Protein AF-A0A925UZL5-F1 (afdb_monomer_lite)

Secondary structure (DSSP, 8-state):
--SPPHHHHHHHHHHHHHHHHH-TTT-TTS-HHHHHHHHHHHHHHHHHHHHHHHHHHHHHHHHHHHH-TT--PPPPPTT--THHHHTS-HHHHHHHHHHHHHHHHHHH-HHHHHHHHHHHS----

Structure (mmCIF, N/CA/C/O backbone):
data_AF-A0A925UZL5-F1
#
_entry.id   AF-A0A925UZL5-F1
#
loop_
_atom_site.group_PDB
_atom_site.id
_atom_site.type_symbol
_atom_site.label_atom_id
_atom_site.label_alt_id
_atom_site.label_comp_id
_atom_site.label_asym_id
_atom_site.label_entity_id
_atom_site.label_seq_id
_atom_site.pdbx_PDB_ins_code
_atom_site.Cartn_x
_atom_site.Cartn_y
_atom_site.Cartn_z
_atom_site.occupancy
_atom_site.B_iso_or_equiv
_atom_site.auth_seq_id
_atom_site.auth_comp_id
_atom_site.auth_asym_id
_atom_site.auth_atom_id
_atom_site.pdbx_PDB_model_num
ATOM 1 N N . MET A 1 1 ? -2.272 -14.679 -5.557 1.00 58.16 1 MET A N 1
ATOM 2 C CA . MET A 1 1 ? -2.229 -13.223 -5.803 1.00 58.16 1 MET A CA 1
ATOM 3 C C . MET A 1 1 ? -1.734 -13.021 -7.221 1.00 58.16 1 MET A C 1
ATOM 5 O O . MET A 1 1 ? -0.600 -13.395 -7.503 1.00 58.16 1 MET A O 1
ATOM 9 N N . GLY A 1 2 ? -2.639 -12.587 -8.099 1.00 71.94 2 GLY A N 1
ATOM 10 C CA . GLY A 1 2 ? -2.355 -12.201 -9.485 1.00 71.94 2 GLY A CA 1
ATOM 11 C C . GLY A 1 2 ? -2.211 -10.682 -9.581 1.00 71.94 2 GLY A C 1
ATOM 12 O O . GLY A 1 2 ? -1.829 -10.064 -8.591 1.00 71.94 2 GLY A O 1
ATOM 13 N N . GLU A 1 3 ? -2.559 -10.099 -10.727 1.00 77.50 3 GLU A N 1
ATOM 14 C CA . GLU A 1 3 ? -2.722 -8.647 -10.864 1.00 77.50 3 GLU A CA 1
ATOM 15 C C . GLU A 1 3 ? -3.618 -8.047 -9.765 1.00 77.50 3 GLU A C 1
ATOM 17 O O . GLU A 1 3 ? -4.567 -8.710 -9.324 1.00 77.50 3 GLU A O 1
ATOM 22 N N . PRO A 1 4 ? -3.381 -6.782 -9.365 1.00 79.69 4 PRO A N 1
ATOM 23 C CA . PRO A 1 4 ? -4.174 -6.171 -8.322 1.00 79.69 4 PRO A CA 1
ATOM 24 C C . PRO A 1 4 ? -5.591 -5.920 -8.830 1.00 79.69 4 PRO A C 1
ATOM 26 O O . PRO A 1 4 ? -5.795 -5.521 -9.982 1.00 79.69 4 PRO A O 1
ATOM 29 N N . SER A 1 5 ? -6.582 -6.151 -7.967 1.00 86.69 5 SER A N 1
ATOM 30 C CA . SER A 1 5 ? -7.988 -6.007 -8.363 1.00 86.69 5 SER A CA 1
ATOM 31 C C . SER A 1 5 ? -8.294 -4.609 -8.922 1.00 86.69 5 SER A C 1
ATOM 33 O O . SER A 1 5 ? -7.748 -3.605 -8.454 1.00 86.69 5 SER A O 1
ATOM 35 N N . VAL A 1 6 ? -9.223 -4.532 -9.883 1.00 88.62 6 VAL A N 1
ATOM 36 C CA . VAL A 1 6 ? -9.658 -3.264 -10.504 1.00 88.62 6 VAL A CA 1
ATOM 37 C C . VAL A 1 6 ? -10.062 -2.238 -9.443 1.00 88.62 6 VAL A C 1
ATOM 39 O O . VAL A 1 6 ? -9.617 -1.098 -9.492 1.00 88.62 6 VAL A O 1
ATOM 42 N N . ALA A 1 7 ? -10.789 -2.669 -8.410 1.00 88.56 7 ALA A N 1
ATOM 43 C CA . ALA A 1 7 ? -11.198 -1.802 -7.308 1.00 88.56 7 ALA A CA 1
ATOM 44 C C . ALA A 1 7 ? -10.012 -1.183 -6.540 1.00 88.56 7 ALA A C 1
ATOM 46 O O . ALA A 1 7 ? -10.111 -0.053 -6.066 1.00 88.56 7 ALA A O 1
ATOM 47 N N . MET A 1 8 ? -8.892 -1.903 -6.388 1.00 90.62 8 MET A N 1
ATOM 48 C CA . MET A 1 8 ? -7.696 -1.365 -5.724 1.00 90.62 8 MET A CA 1
ATOM 49 C C . MET A 1 8 ? -6.898 -0.438 -6.641 1.00 90.62 8 MET A C 1
ATOM 51 O O . MET A 1 8 ? -6.367 0.559 -6.155 1.00 90.62 8 MET A O 1
ATOM 55 N N . LYS A 1 9 ? -6.865 -0.714 -7.954 1.00 89.00 9 LYS A N 1
ATOM 56 C CA . LYS A 1 9 ? -6.301 0.208 -8.954 1.00 89.00 9 LYS A CA 1
ATOM 57 C C . LYS A 1 9 ? -7.080 1.533 -8.966 1.00 89.00 9 LYS A C 1
ATOM 59 O O . LYS A 1 9 ? -6.481 2.596 -8.835 1.00 89.00 9 LYS A O 1
ATOM 64 N N . GLU A 1 10 ? -8.412 1.473 -9.006 1.00 91.69 10 GLU A N 1
ATOM 65 C CA . GLU A 1 10 ? -9.288 2.653 -8.935 1.00 91.69 10 GLU A CA 1
ATOM 66 C C . GLU A 1 10 ? -9.112 3.427 -7.623 1.00 91.69 10 GLU A C 1
ATOM 68 O O . GLU A 1 10 ? -9.056 4.657 -7.622 1.00 91.69 10 GLU A O 1
ATOM 73 N N . LEU A 1 11 ? -9.003 2.727 -6.488 1.00 90.19 11 LEU A N 1
ATOM 74 C CA . LEU A 1 11 ? -8.762 3.376 -5.202 1.00 90.19 11 LEU A CA 1
ATOM 75 C C . LEU A 1 11 ? -7.402 4.084 -5.177 1.00 90.19 11 LEU A C 1
ATOM 77 O O . LEU A 1 11 ? -7.335 5.231 -4.741 1.00 90.19 11 LEU A O 1
ATOM 81 N N . ALA A 1 12 ? -6.341 3.446 -5.680 1.00 91.62 12 ALA A N 1
ATOM 82 C CA . ALA A 1 12 ? -5.023 4.066 -5.795 1.00 91.62 12 ALA A CA 1
ATOM 83 C C . ALA A 1 12 ? -5.078 5.343 -6.651 1.00 91.62 12 ALA A C 1
ATOM 85 O O . ALA A 1 12 ? -4.635 6.399 -6.199 1.00 91.62 12 ALA A O 1
ATOM 86 N N . GLN A 1 13 ? -5.716 5.283 -7.823 1.00 91.69 13 GLN A N 1
ATOM 87 C CA . GLN A 1 13 ? -5.915 6.441 -8.702 1.00 91.69 13 GLN A CA 1
ATOM 88 C C . GLN A 1 13 ? -6.703 7.567 -8.017 1.00 91.69 13 GLN A C 1
ATOM 90 O O . GLN A 1 13 ? -6.323 8.734 -8.104 1.00 91.69 13 GLN A O 1
ATOM 95 N N . ARG A 1 14 ? -7.773 7.237 -7.280 1.00 90.81 14 ARG A N 1
ATOM 96 C CA . ARG A 1 14 ? -8.556 8.223 -6.514 1.00 90.81 14 ARG A CA 1
ATOM 97 C C . ARG A 1 14 ? -7.726 8.920 -5.440 1.00 90.81 14 ARG A C 1
ATOM 99 O O . ARG A 1 14 ? -7.916 10.116 -5.225 1.00 90.81 14 ARG A O 1
ATOM 106 N N . LEU A 1 15 ? -6.833 8.198 -4.762 1.00 90.50 15 LEU A N 1
ATOM 107 C CA . LEU A 1 15 ? -5.946 8.787 -3.757 1.00 90.50 15 LEU A CA 1
ATOM 108 C C . LEU A 1 15 ? -4.955 9.762 -4.394 1.00 90.50 15 LEU A C 1
ATOM 110 O O . LEU A 1 15 ? -4.802 10.873 -3.889 1.00 90.50 15 LEU A O 1
ATOM 114 N N . VAL A 1 16 ? -4.347 9.385 -5.524 1.00 89.31 16 VAL A N 1
ATOM 115 C CA . VAL A 1 16 ? -3.429 10.259 -6.270 1.00 89.31 16 VAL A CA 1
ATOM 116 C C . VAL A 1 16 ? -4.150 11.509 -6.770 1.00 89.31 16 VAL A C 1
ATOM 118 O O . VAL A 1 16 ? -3.733 12.615 -6.437 1.00 89.31 16 VAL A O 1
ATOM 121 N N . ALA A 1 17 ? -5.296 11.362 -7.438 1.00 88.62 17 ALA A N 1
ATOM 122 C CA . ALA A 1 17 ? -6.093 12.499 -7.902 1.00 88.62 17 ALA A CA 1
ATOM 123 C C . ALA A 1 17 ? -6.558 13.404 -6.743 1.00 88.62 17 ALA A C 1
ATOM 125 O O . ALA A 1 17 ? -6.624 14.629 -6.866 1.00 88.62 17 ALA A O 1
ATOM 126 N N . GLY A 1 18 ? -6.887 12.814 -5.590 1.00 86.12 18 GLY A N 1
ATOM 127 C CA . GLY A 1 18 ? -7.220 13.553 -4.375 1.00 86.12 18 GLY A CA 1
ATOM 128 C C . GLY A 1 18 ? -6.037 14.348 -3.819 1.00 86.12 18 GLY A C 1
ATOM 129 O O . GLY A 1 18 ? -6.228 15.466 -3.342 1.00 86.12 18 GLY A O 1
ATOM 130 N N . GLU A 1 19 ? -4.825 13.797 -3.891 1.00 86.69 19 GLU A N 1
ATOM 131 C CA . GLU A 1 19 ? -3.591 14.478 -3.495 1.00 86.69 19 GLU A CA 1
ATOM 132 C C . GLU A 1 19 ? -3.232 15.618 -4.458 1.00 86.69 19 GLU A C 1
ATOM 134 O O . GLU A 1 19 ? -2.887 16.705 -4.002 1.00 86.69 19 GLU A O 1
ATOM 139 N N . GLU A 1 20 ? -3.369 15.417 -5.770 1.00 85.44 20 GLU A N 1
ATOM 140 C CA . GLU A 1 20 ? -3.151 16.458 -6.789 1.00 85.44 20 GLU A CA 1
ATOM 141 C C . GLU A 1 20 ? -4.047 17.681 -6.567 1.00 85.44 20 GLU A C 1
ATOM 143 O O . GLU A 1 20 ? -3.581 18.822 -6.606 1.00 85.44 20 GLU A O 1
ATOM 148 N N . ARG A 1 21 ? -5.333 17.452 -6.266 1.00 81.94 21 ARG A N 1
ATOM 149 C CA . ARG A 1 21 ? -6.302 18.524 -5.975 1.00 81.94 21 A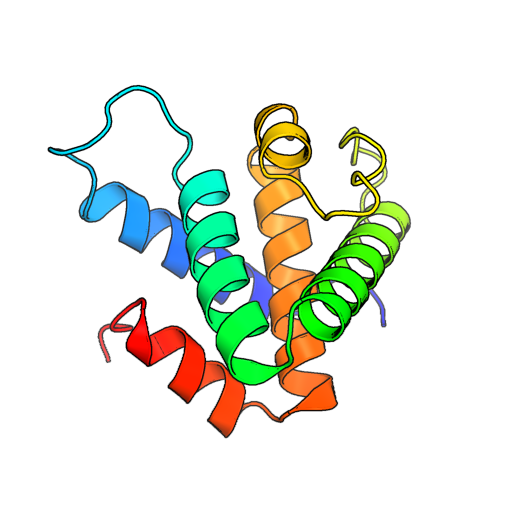RG A CA 1
ATOM 150 C C . ARG A 1 21 ? -5.964 19.305 -4.708 1.00 81.94 21 ARG A C 1
ATOM 152 O O . ARG A 1 21 ? -6.248 20.497 -4.633 1.00 81.94 21 ARG A O 1
ATOM 159 N N . ARG A 1 22 ? -5.393 18.644 -3.697 1.00 77.56 22 ARG A N 1
ATOM 160 C CA . ARG A 1 22 ? -4.993 19.296 -2.438 1.00 77.56 22 ARG A CA 1
ATOM 161 C C . ARG A 1 22 ? -3.705 20.094 -2.590 1.00 77.56 22 ARG A C 1
ATOM 163 O O . ARG A 1 22 ? -3.539 21.091 -1.893 1.00 77.56 22 ARG A O 1
ATOM 170 N N . ASP A 1 23 ? -2.818 19.674 -3.491 1.00 66.38 23 ASP A N 1
ATOM 171 C CA . ASP A 1 23 ? -1.471 20.230 -3.612 1.00 66.38 23 ASP A CA 1
ATOM 172 C C . ASP A 1 23 ? -1.306 21.305 -4.697 1.00 66.38 23 ASP A C 1
ATOM 174 O O . ASP A 1 23 ? -0.191 21.716 -5.001 1.00 66.38 23 ASP A O 1
ATOM 178 N N . SER A 1 24 ? -2.392 21.879 -5.229 1.00 55.25 24 SER A N 1
ATOM 179 C CA . SER A 1 24 ? -2.286 23.036 -6.138 1.00 55.25 24 SER A CA 1
ATOM 180 C C . SER A 1 24 ? -1.631 24.281 -5.493 1.00 55.25 24 SER A C 1
ATOM 182 O O . SER A 1 24 ? -1.544 25.322 -6.140 1.00 55.25 24 SER A O 1
ATOM 184 N N . LYS A 1 25 ? -1.209 24.223 -4.216 1.00 53.12 25 LYS A N 1
ATOM 185 C CA . LYS A 1 25 ? -0.686 25.364 -3.448 1.00 53.12 25 LYS A CA 1
ATOM 186 C C . LYS A 1 25 ? 0.556 25.109 -2.572 1.00 53.12 25 LYS A C 1
ATOM 188 O O . LYS A 1 25 ? 1.086 26.110 -2.097 1.00 53.12 25 LYS A O 1
ATOM 193 N N . ALA A 1 26 ? 1.025 23.877 -2.317 1.00 55.12 26 ALA A N 1
ATOM 194 C CA . ALA A 1 26 ? 1.997 23.647 -1.229 1.00 55.12 26 ALA A CA 1
ATOM 195 C C . ALA A 1 26 ? 3.368 23.068 -1.633 1.00 55.12 26 ALA A C 1
ATOM 197 O O . ALA A 1 26 ? 4.343 23.406 -0.959 1.00 55.12 26 ALA A O 1
ATOM 198 N N . ASN A 1 27 ? 3.507 22.257 -2.694 1.00 55.91 27 ASN A N 1
ATOM 199 C CA . ASN A 1 27 ? 4.829 21.710 -3.049 1.00 55.91 27 ASN A CA 1
ATOM 200 C C . ASN A 1 27 ? 5.042 21.445 -4.564 1.00 55.91 27 ASN A C 1
ATOM 202 O O . ASN A 1 27 ? 4.887 20.312 -5.028 1.00 55.91 27 ASN A O 1
ATOM 206 N N . PRO A 1 28 ? 5.441 22.462 -5.357 1.00 52.47 28 PRO A N 1
ATOM 207 C CA . PRO A 1 28 ? 5.426 22.426 -6.828 1.00 52.47 28 PRO A CA 1
ATOM 208 C C . PRO A 1 28 ? 6.509 21.557 -7.510 1.00 52.47 28 PRO A C 1
ATOM 210 O O . PRO A 1 28 ? 6.821 21.783 -8.673 1.00 52.47 28 PRO A O 1
ATOM 213 N N . GLY A 1 29 ? 7.086 20.560 -6.834 1.00 60.22 29 GLY A N 1
ATOM 214 C CA . GLY A 1 29 ? 8.161 19.730 -7.404 1.00 60.22 29 GLY A CA 1
ATOM 215 C C . GLY A 1 29 ? 8.060 18.228 -7.155 1.00 60.22 29 GLY A C 1
ATOM 216 O O . GLY A 1 29 ? 8.890 17.481 -7.665 1.00 60.22 29 GLY A O 1
ATOM 217 N N . LYS A 1 30 ? 7.079 17.762 -6.373 1.00 69.06 30 LYS A N 1
ATOM 218 C CA . LYS A 1 30 ? 6.964 16.345 -6.010 1.00 69.06 30 LYS A CA 1
ATOM 219 C C . LYS A 1 30 ? 5.774 15.693 -6.701 1.00 69.06 30 LYS A C 1
ATOM 221 O O . LYS A 1 30 ? 4.712 16.301 -6.822 1.00 69.06 30 LYS A O 1
ATOM 226 N N . ASN A 1 31 ? 5.941 14.450 -7.134 1.00 83.19 31 ASN A N 1
ATOM 227 C CA . ASN A 1 31 ? 4.859 13.665 -7.710 1.00 83.19 31 ASN A CA 1
ATOM 228 C C . ASN A 1 31 ? 3.789 13.350 -6.642 1.00 83.19 31 ASN A C 1
ATOM 230 O O . ASN A 1 31 ? 4.121 12.960 -5.517 1.00 83.19 31 ASN A O 1
ATOM 234 N N . ALA A 1 32 ? 2.509 13.514 -6.986 1.00 86.50 32 ALA A N 1
ATOM 235 C CA . ALA A 1 32 ? 1.386 13.204 -6.107 1.00 86.50 32 ALA A CA 1
ATOM 236 C C . ALA A 1 32 ? 1.366 11.744 -5.646 1.00 86.50 32 ALA A C 1
ATOM 238 O O . ALA A 1 32 ? 1.113 11.489 -4.471 1.00 86.50 32 ALA A O 1
ATOM 239 N N . ALA A 1 33 ? 1.714 10.801 -6.519 1.00 86.06 33 ALA A N 1
ATOM 240 C CA . ALA A 1 33 ? 1.789 9.386 -6.182 1.00 86.06 33 ALA A CA 1
ATOM 241 C C . ALA A 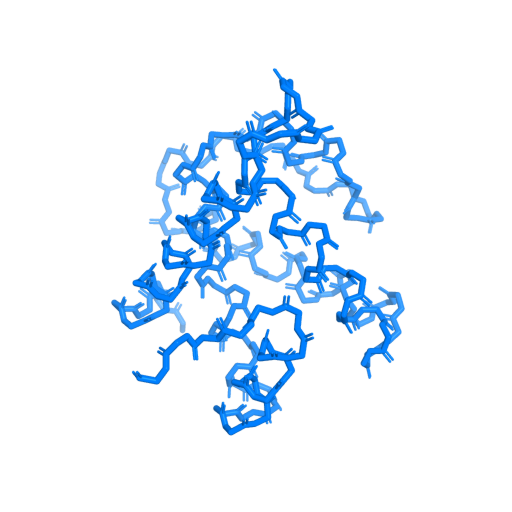1 33 ? 2.845 9.108 -5.097 1.00 86.06 33 ALA A C 1
ATOM 243 O O . ALA A 1 33 ? 2.569 8.400 -4.125 1.00 86.06 33 ALA A O 1
ATOM 244 N N . VAL A 1 34 ? 4.017 9.752 -5.184 1.00 86.00 34 VAL A N 1
ATOM 245 C CA . VAL A 1 34 ? 5.070 9.651 -4.155 1.00 86.00 34 VAL A CA 1
ATOM 246 C C . VAL A 1 34 ? 4.576 10.200 -2.816 1.00 86.00 34 VAL A C 1
ATOM 248 O O . VAL A 1 34 ? 4.775 9.565 -1.782 1.00 86.00 34 VAL A O 1
ATOM 251 N N . ARG A 1 35 ? 3.884 11.347 -2.813 1.00 86.62 35 ARG A N 1
ATOM 252 C CA . ARG A 1 35 ? 3.309 11.908 -1.577 1.00 86.62 35 ARG A CA 1
ATOM 253 C C . ARG A 1 35 ? 2.260 10.992 -0.952 1.00 86.62 35 ARG A C 1
ATOM 255 O O . ARG A 1 35 ? 2.205 10.887 0.272 1.00 86.62 35 ARG A O 1
ATOM 262 N N . VAL A 1 36 ? 1.429 10.330 -1.759 1.00 88.94 36 VAL A N 1
ATOM 263 C CA . VAL A 1 36 ? 0.458 9.363 -1.230 1.00 88.94 36 VAL A CA 1
ATOM 264 C C . VAL A 1 36 ? 1.175 8.193 -0.566 1.00 88.94 36 VAL A C 1
ATOM 266 O O . VAL A 1 36 ? 0.828 7.845 0.563 1.00 88.94 36 VAL A O 1
ATOM 269 N N . ILE A 1 37 ? 2.200 7.626 -1.214 1.00 88.25 37 ILE A N 1
ATOM 270 C CA . ILE A 1 37 ? 3.026 6.570 -0.614 1.00 88.25 37 ILE A CA 1
ATOM 271 C C . ILE A 1 37 ? 3.609 7.031 0.721 1.00 88.25 37 ILE A C 1
ATOM 273 O O . ILE A 1 37 ? 3.474 6.312 1.703 1.00 88.25 37 ILE A O 1
ATOM 277 N N . GLU A 1 38 ? 4.160 8.239 0.811 1.00 87.88 38 GLU A N 1
ATOM 278 C CA . GLU A 1 38 ? 4.700 8.770 2.069 1.00 87.88 38 GLU A CA 1
ATOM 279 C C . GLU A 1 38 ? 3.670 8.825 3.190 1.00 87.88 38 GLU A C 1
ATOM 281 O O . GLU A 1 38 ? 3.932 8.389 4.314 1.00 87.88 38 GLU A O 1
ATOM 286 N N . LYS A 1 39 ? 2.471 9.337 2.906 1.00 89.69 39 LYS A N 1
ATOM 287 C CA . LYS A 1 39 ? 1.430 9.407 3.934 1.00 89.69 39 LYS A CA 1
ATOM 288 C C . LYS A 1 39 ? 0.946 8.015 4.335 1.00 89.69 39 LYS A C 1
ATOM 290 O O . LYS A 1 39 ? 0.700 7.779 5.518 1.00 89.69 39 LYS A O 1
ATOM 295 N N . LEU A 1 40 ? 0.865 7.080 3.385 1.00 89.25 40 LEU A N 1
ATOM 296 C CA . LEU A 1 40 ? 0.584 5.675 3.679 1.00 89.25 40 LEU A CA 1
ATOM 297 C C . LEU A 1 40 ? 1.696 5.046 4.524 1.00 89.25 40 LEU A C 1
ATOM 299 O O . LEU A 1 40 ? 1.385 4.317 5.457 1.00 89.25 40 LEU A O 1
ATOM 303 N N . GLN A 1 41 ? 2.968 5.361 4.274 1.00 89.00 41 GLN A N 1
ATOM 304 C CA . GLN A 1 41 ? 4.087 4.894 5.094 1.00 89.00 41 GLN A CA 1
ATOM 305 C C . GLN A 1 41 ? 3.987 5.390 6.533 1.00 89.00 41 GLN A C 1
ATOM 307 O O . GLN A 1 41 ? 4.172 4.601 7.459 1.00 89.00 41 GLN A O 1
ATOM 312 N N . VAL A 1 42 ? 3.658 6.668 6.740 1.00 90.38 42 VAL A N 1
ATOM 313 C CA . VAL A 1 42 ? 3.451 7.235 8.083 1.00 90.38 42 VAL A CA 1
ATOM 314 C C . VAL A 1 42 ? 2.311 6.511 8.803 1.00 90.38 42 VAL A C 1
ATOM 316 O O . VAL A 1 42 ? 2.470 6.079 9.946 1.00 90.38 42 VAL A O 1
ATOM 319 N N . LEU A 1 43 ? 1.179 6.322 8.123 1.00 90.94 43 LEU A N 1
ATOM 320 C CA . LEU A 1 43 ? 0.021 5.606 8.654 1.00 90.94 43 LEU A CA 1
ATOM 321 C C . LEU A 1 43 ? 0.353 4.146 8.989 1.00 90.94 43 LEU A C 1
ATOM 323 O O . LEU A 1 43 ? 0.059 3.687 10.092 1.00 90.94 43 LEU A O 1
ATOM 327 N N . LEU A 1 44 ? 0.994 3.418 8.073 1.00 90.12 44 LEU A N 1
ATOM 328 C CA . LEU A 1 44 ? 1.345 2.009 8.253 1.00 90.12 44 LEU A CA 1
ATOM 329 C C . LEU A 1 44 ? 2.392 1.821 9.347 1.00 90.12 44 LEU A C 1
ATOM 331 O O . LEU A 1 44 ? 2.301 0.866 10.116 1.00 90.12 44 LEU A O 1
ATOM 335 N N . THR A 1 45 ? 3.341 2.748 9.467 1.00 92.25 45 THR A N 1
ATOM 336 C CA . THR A 1 45 ? 4.327 2.754 10.554 1.00 92.25 45 THR A CA 1
ATOM 337 C C . THR A 1 45 ? 3.645 2.967 11.900 1.00 92.25 45 THR A C 1
ATOM 339 O O . THR A 1 45 ? 3.948 2.262 12.858 1.00 92.25 45 THR A O 1
ATOM 342 N N . ARG A 1 46 ? 2.672 3.884 11.982 1.00 92.38 46 ARG A N 1
ATOM 343 C CA . ARG A 1 46 ? 1.879 4.094 13.202 1.00 92.38 46 ARG A CA 1
ATOM 344 C C . ARG A 1 46 ? 1.025 2.873 13.555 1.00 92.38 46 ARG A C 1
ATOM 346 O O . ARG A 1 46 ? 0.857 2.577 14.732 1.00 92.38 46 ARG A O 1
ATOM 353 N N . PHE A 1 47 ? 0.485 2.185 12.553 1.00 91.50 47 PHE A N 1
ATOM 354 C CA . PHE A 1 47 ? -0.401 1.040 12.747 1.00 91.50 47 PHE A CA 1
ATOM 355 C C . PHE A 1 47 ? 0.346 -0.267 13.073 1.00 91.50 47 PHE A C 1
ATOM 357 O O . PHE A 1 47 ? -0.093 -1.024 13.932 1.00 91.50 47 PHE A O 1
ATOM 364 N N . SER A 1 48 ? 1.463 -0.541 12.393 1.00 90.69 48 SER A N 1
ATOM 365 C CA . SER A 1 48 ? 2.158 -1.843 12.417 1.00 90.69 48 SER A CA 1
ATOM 366 C C . SER A 1 48 ? 3.625 -1.783 12.855 1.00 90.69 48 SER A C 1
ATOM 368 O O . SER A 1 48 ? 4.303 -2.809 12.879 1.00 90.69 48 SER A O 1
ATOM 370 N N . GLY A 1 49 ? 4.130 -0.597 13.200 1.00 93.06 49 GLY A N 1
ATOM 371 C CA . GLY A 1 49 ? 5.554 -0.361 13.425 1.00 93.06 49 GLY A CA 1
ATOM 372 C C . GLY A 1 49 ? 6.349 -0.233 12.120 1.00 93.06 49 GLY A C 1
ATOM 373 O O . GLY A 1 49 ? 5.849 -0.490 11.022 1.00 93.06 49 GLY A O 1
ATOM 374 N N . SER A 1 50 ? 7.614 0.177 12.238 1.00 90.00 50 SER A N 1
ATOM 375 C CA . SER A 1 50 ? 8.517 0.361 11.092 1.00 90.00 50 SER A CA 1
ATOM 376 C C . SER A 1 50 ? 8.782 -0.948 10.347 1.00 90.00 50 SER A C 1
ATOM 378 O O . SER A 1 50 ? 8.714 -0.984 9.122 1.00 90.00 50 SER A O 1
ATOM 380 N N . GLU A 1 51 ? 9.021 -2.042 11.073 1.00 90.12 51 GLU A N 1
ATOM 381 C CA . GLU A 1 51 ? 9.282 -3.354 10.472 1.00 90.12 51 GLU A CA 1
ATOM 382 C C . GLU A 1 51 ? 8.067 -3.898 9.713 1.00 90.12 51 GLU A C 1
ATOM 384 O O . GLU A 1 51 ? 8.218 -4.408 8.602 1.00 90.12 51 GLU A O 1
ATOM 389 N N . GLY A 1 52 ? 6.859 -3.739 10.270 1.00 91.12 52 GLY A N 1
ATOM 390 C CA . GLY A 1 52 ? 5.610 -4.145 9.622 1.00 91.12 52 GLY A CA 1
ATOM 391 C C . GLY A 1 52 ? 5.349 -3.367 8.333 1.00 91.12 52 GLY A C 1
ATOM 392 O O . GLY A 1 52 ? 5.070 -3.963 7.290 1.00 91.12 52 GLY A O 1
ATOM 393 N N . CYS A 1 53 ? 5.538 -2.046 8.376 1.00 90.44 53 CYS A N 1
ATOM 394 C CA . CYS A 1 53 ? 5.456 -1.179 7.203 1.00 90.44 53 CYS A CA 1
ATOM 395 C C . CYS A 1 53 ? 6.450 -1.613 6.109 1.00 90.44 53 CYS A C 1
ATOM 397 O O . CYS A 1 53 ? 6.054 -1.866 4.968 1.00 90.44 53 CYS A O 1
ATOM 399 N N . SER A 1 54 ? 7.726 -1.796 6.465 1.00 89.38 54 SER A N 1
ATOM 400 C CA . SER A 1 54 ? 8.767 -2.242 5.532 1.00 89.38 54 SER A CA 1
ATOM 401 C C . SER A 1 54 ? 8.481 -3.627 4.949 1.00 89.38 54 SER A C 1
ATOM 403 O O . SER A 1 54 ? 8.678 -3.843 3.752 1.00 89.38 54 SER A O 1
ATOM 405 N N . ALA A 1 55 ? 7.979 -4.569 5.752 1.00 90.75 55 ALA A N 1
ATOM 406 C CA . ALA A 1 55 ? 7.606 -5.901 5.283 1.00 90.75 55 ALA A CA 1
ATOM 407 C C . ALA A 1 55 ? 6.462 -5.851 4.255 1.00 90.75 55 ALA A C 1
ATOM 409 O O . ALA A 1 55 ? 6.550 -6.499 3.207 1.00 90.75 55 ALA A O 1
ATOM 410 N N . LEU A 1 56 ? 5.424 -5.046 4.512 1.00 92.00 56 LEU A N 1
ATOM 411 C CA . LEU A 1 56 ? 4.305 -4.851 3.586 1.00 92.00 56 LEU A CA 1
ATOM 412 C C . LEU A 1 56 ? 4.755 -4.213 2.269 1.00 92.00 56 LEU A C 1
ATOM 414 O O . LEU A 1 56 ? 4.373 -4.691 1.202 1.00 92.00 56 LEU A O 1
ATOM 418 N N . LEU A 1 57 ? 5.609 -3.190 2.323 1.00 90.31 57 LEU A N 1
ATOM 419 C CA . LEU A 1 57 ? 6.120 -2.515 1.126 1.00 90.31 57 LEU A CA 1
ATOM 420 C C . LEU A 1 57 ? 7.012 -3.423 0.286 1.00 90.31 57 LEU A C 1
ATOM 422 O O . LEU A 1 57 ? 6.808 -3.527 -0.921 1.00 90.31 57 LEU A O 1
ATOM 426 N N . ARG A 1 58 ? 7.952 -4.147 0.908 1.00 88.56 58 ARG A N 1
ATOM 427 C CA . ARG A 1 58 ? 8.775 -5.140 0.196 1.00 88.56 58 ARG A CA 1
ATOM 428 C C . ARG A 1 58 ? 7.903 -6.197 -0.472 1.00 88.56 58 ARG A C 1
ATOM 430 O O . ARG A 1 58 ? 8.171 -6.589 -1.606 1.00 88.56 58 ARG A O 1
ATOM 437 N N . ARG A 1 59 ? 6.840 -6.644 0.207 1.00 90.62 59 ARG A N 1
ATOM 438 C CA . ARG A 1 59 ? 5.891 -7.602 -0.364 1.00 90.62 59 ARG A CA 1
ATOM 439 C C . ARG A 1 59 ? 5.111 -7.004 -1.535 1.00 90.62 59 ARG A C 1
ATOM 441 O O . ARG A 1 59 ? 4.968 -7.689 -2.542 1.00 90.62 59 ARG A O 1
ATOM 448 N N . ALA A 1 60 ? 4.650 -5.760 -1.432 1.00 90.62 60 ALA A N 1
ATOM 449 C CA . ALA A 1 60 ? 3.954 -5.067 -2.513 1.00 90.62 60 ALA A CA 1
ATOM 450 C C . ALA A 1 60 ? 4.855 -4.885 -3.748 1.00 90.62 60 ALA A C 1
ATOM 452 O O . ALA A 1 60 ? 4.421 -5.184 -4.855 1.00 90.62 60 ALA A O 1
ATOM 453 N N . VAL A 1 61 ? 6.127 -4.510 -3.560 1.00 87.38 61 VAL A N 1
ATOM 454 C CA . VAL A 1 61 ? 7.129 -4.410 -4.643 1.00 87.38 61 VAL A CA 1
ATOM 455 C C . VAL A 1 61 ? 7.404 -5.766 -5.284 1.00 87.38 61 VAL A C 1
ATOM 457 O O . VAL A 1 61 ? 7.510 -5.884 -6.502 1.00 87.38 61 VAL A O 1
ATOM 460 N N . ALA A 1 62 ? 7.532 -6.817 -4.472 1.00 87.50 62 ALA A N 1
ATOM 461 C CA . ALA A 1 62 ? 7.718 -8.162 -5.001 1.00 87.50 62 ALA A CA 1
ATOM 462 C C . ALA A 1 62 ? 6.523 -8.592 -5.866 1.00 87.50 62 ALA A C 1
ATOM 464 O O . ALA A 1 62 ? 6.721 -9.259 -6.874 1.00 87.50 62 ALA A O 1
ATOM 465 N N . LEU A 1 63 ? 5.299 -8.204 -5.492 1.00 87.94 63 LEU A N 1
ATOM 466 C CA . LEU A 1 63 ? 4.101 -8.487 -6.282 1.00 87.94 63 LEU A CA 1
ATOM 467 C C . LEU A 1 63 ? 4.023 -7.637 -7.555 1.00 87.94 63 LEU A C 1
ATOM 469 O O . LEU A 1 63 ? 3.736 -8.197 -8.609 1.00 87.94 63 LEU A O 1
ATOM 473 N N . SER A 1 64 ? 4.331 -6.337 -7.495 1.00 84.75 64 SER A N 1
ATOM 474 C CA . SER A 1 64 ? 4.315 -5.478 -8.687 1.00 84.75 64 SER A CA 1
ATOM 475 C C . SER A 1 64 ? 5.285 -5.989 -9.751 1.00 84.75 64 SER A C 1
ATOM 477 O O . SER A 1 64 ? 4.890 -6.183 -10.892 1.00 84.75 64 SER A O 1
ATOM 479 N N . ARG A 1 65 ? 6.508 -6.361 -9.359 1.00 82.94 65 ARG A N 1
ATOM 480 C CA . ARG A 1 65 ? 7.531 -6.918 -10.263 1.00 82.94 65 ARG A CA 1
ATOM 481 C C . ARG A 1 65 ? 7.127 -8.198 -10.988 1.00 82.94 65 ARG A C 1
ATOM 483 O O . ARG A 1 65 ? 7.639 -8.462 -12.069 1.00 82.94 65 ARG A O 1
ATOM 490 N N . ILE A 1 66 ? 6.271 -9.021 -10.386 1.00 81.19 66 ILE A N 1
ATOM 491 C CA . ILE A 1 66 ? 5.824 -10.274 -11.012 1.00 81.19 66 ILE A CA 1
ATOM 492 C C . ILE A 1 66 ? 4.834 -9.984 -12.146 1.00 81.19 66 ILE A C 1
ATOM 494 O O . ILE A 1 66 ? 4.804 -10.723 -13.127 1.00 81.19 66 ILE A O 1
ATOM 498 N N . HIS A 1 67 ? 4.030 -8.926 -12.012 1.00 67.19 67 HIS A N 1
ATOM 499 C CA . HIS A 1 67 ? 2.848 -8.705 -12.850 1.00 67.19 67 HIS A CA 1
ATOM 500 C C . HIS A 1 67 ? 2.974 -7.536 -13.827 1.00 67.19 67 HIS A C 1
ATOM 502 O O . HIS A 1 67 ? 2.120 -7.388 -14.695 1.00 67.19 67 HIS A O 1
ATOM 508 N N . THR A 1 68 ? 4.040 -6.740 -13.752 1.00 62.88 68 THR A N 1
ATOM 509 C CA . THR A 1 68 ? 4.351 -5.721 -14.759 1.00 62.88 68 THR A CA 1
ATOM 510 C C . THR A 1 68 ? 5.729 -5.971 -15.367 1.00 62.88 68 THR A C 1
ATOM 512 O O . THR A 1 68 ? 6.760 -5.764 -14.735 1.00 62.88 68 THR A O 1
ATOM 515 N N . SER A 1 69 ? 5.755 -6.371 -16.646 1.00 56.78 69 SER A N 1
ATOM 516 C CA . SER A 1 69 ? 6.994 -6.568 -17.423 1.00 56.78 69 SER A CA 1
ATOM 517 C C . SER A 1 69 ? 7.816 -5.288 -17.607 1.00 56.78 69 SER A C 1
ATOM 519 O O . SER A 1 69 ? 8.948 -5.356 -18.068 1.00 56.78 69 SER A O 1
ATOM 521 N N . SER A 1 70 ? 7.230 -4.136 -17.273 1.00 60.19 70 SER A N 1
ATOM 522 C CA . SER A 1 70 ? 7.820 -2.805 -17.395 1.00 60.19 70 SER A CA 1
ATOM 523 C C . SER A 1 70 ? 8.127 -2.155 -16.041 1.00 60.19 70 SER A C 1
ATOM 525 O O . SER A 1 70 ? 8.414 -0.963 -16.018 1.00 60.19 70 SER A O 1
ATOM 527 N N . PHE A 1 71 ? 8.046 -2.898 -14.924 1.00 61.75 71 PHE A N 1
ATOM 528 C CA . PHE A 1 71 ? 8.400 -2.359 -13.608 1.00 61.75 71 PHE A CA 1
ATOM 529 C C . PHE A 1 71 ? 9.910 -2.151 -13.516 1.00 61.75 71 PHE A C 1
ATOM 531 O O . PHE A 1 71 ? 10.654 -3.055 -13.132 1.00 61.75 71 PHE A O 1
ATOM 538 N N . GLU A 1 72 ? 10.359 -0.949 -13.859 1.00 62.25 72 GLU A N 1
ATOM 539 C CA . GLU A 1 72 ? 11.770 -0.553 -13.797 1.00 62.25 72 GLU A CA 1
ATOM 540 C C . GLU A 1 72 ? 12.148 0.073 -12.446 1.00 62.25 72 GLU A C 1
ATOM 542 O O . GLU A 1 72 ? 13.269 0.540 -12.255 1.00 62.25 72 GLU A O 1
ATOM 547 N N . GLY A 1 73 ? 11.235 0.046 -11.468 1.00 59.59 73 GLY A N 1
ATOM 548 C CA . GLY A 1 73 ? 11.481 0.601 -10.143 1.00 59.59 73 GLY A CA 1
ATOM 549 C C . GLY A 1 73 ? 12.687 -0.047 -9.439 1.00 59.59 73 GLY A C 1
ATOM 550 O O . GLY A 1 73 ? 12.788 -1.290 -9.402 1.00 59.59 73 GLY A O 1
ATOM 551 N N . PRO A 1 74 ? 13.585 0.757 -8.829 1.00 59.12 74 PRO A N 1
ATOM 552 C CA . PRO A 1 74 ? 14.777 0.254 -8.154 1.00 59.12 74 PRO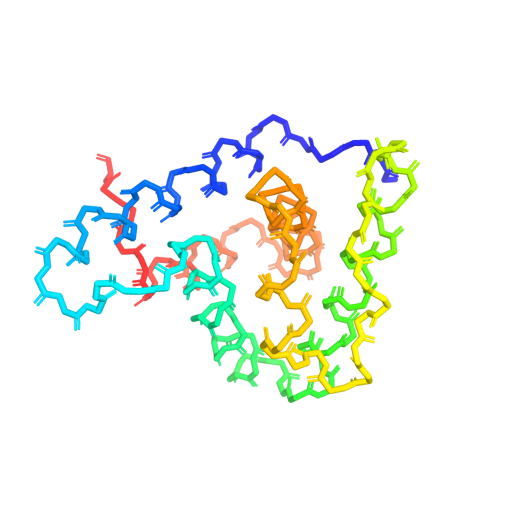 A CA 1
ATOM 553 C C . PRO A 1 74 ? 14.408 -0.757 -7.065 1.00 59.12 74 PRO A C 1
ATOM 555 O O . PRO A 1 74 ? 13.285 -0.794 -6.553 1.00 59.12 74 PRO A O 1
ATOM 558 N N . ALA A 1 75 ? 15.352 -1.637 -6.714 1.00 61.84 75 ALA A N 1
ATOM 559 C CA . ALA A 1 75 ? 15.174 -2.485 -5.538 1.00 61.84 75 ALA A CA 1
ATOM 560 C C . ALA A 1 75 ? 14.906 -1.572 -4.343 1.00 61.84 75 ALA A C 1
ATOM 562 O O . ALA A 1 75 ? 15.736 -0.720 -4.028 1.00 61.84 75 ALA A O 1
ATOM 563 N N . LEU A 1 76 ? 13.727 -1.721 -3.728 1.00 64.69 76 LEU A N 1
ATOM 564 C CA . LEU A 1 76 ? 13.359 -0.908 -2.582 1.00 64.69 76 LEU A CA 1
ATOM 565 C C . LEU A 1 76 ? 14.482 -1.026 -1.553 1.00 64.69 76 LEU A C 1
ATOM 567 O O . LEU A 1 76 ? 14.870 -2.145 -1.198 1.00 64.69 76 LEU A O 1
ATOM 571 N N . SER A 1 77 ? 15.007 0.114 -1.100 1.00 64.56 77 SER A N 1
ATOM 572 C CA . SER A 1 77 ? 15.979 0.116 -0.008 1.00 64.56 77 SER A CA 1
ATOM 573 C C . SER A 1 77 ? 15.421 -0.712 1.162 1.00 64.56 77 SER A C 1
ATOM 575 O O . SER A 1 77 ? 14.195 -0.747 1.338 1.00 64.56 77 SER A O 1
ATOM 577 N N . PRO A 1 78 ? 16.256 -1.385 1.976 1.00 58.75 78 PRO A N 1
ATOM 578 C CA . PRO A 1 78 ? 15.789 -2.107 3.157 1.00 58.75 78 PRO A CA 1
ATOM 579 C C . PRO A 1 78 ? 14.838 -1.268 4.021 1.00 58.75 78 PRO A C 1
ATOM 581 O O . PRO A 1 78 ? 13.865 -1.806 4.546 1.00 58.75 78 PRO A O 1
ATOM 584 N N . ASP A 1 79 ? 15.050 0.042 4.070 1.00 60.16 79 ASP A N 1
ATOM 585 C CA . ASP A 1 79 ? 14.248 0.971 4.868 1.00 60.16 79 ASP A CA 1
ATOM 586 C C . ASP A 1 79 ? 12.985 1.468 4.152 1.00 60.16 79 ASP A C 1
ATOM 588 O O . ASP A 1 79 ? 12.310 2.370 4.639 1.00 60.16 79 ASP A O 1
ATOM 592 N N . ALA A 1 80 ? 12.683 0.923 2.970 1.00 69.50 80 ALA A N 1
ATOM 593 C CA . ALA A 1 80 ? 11.617 1.389 2.093 1.00 69.50 80 ALA A CA 1
ATOM 594 C C . ALA A 1 80 ? 11.670 2.914 1.873 1.00 69.50 80 ALA A C 1
ATOM 596 O O . ALA A 1 80 ? 10.653 3.600 1.906 1.00 69.50 80 ALA A O 1
ATOM 597 N N . SER A 1 81 ? 12.880 3.453 1.691 1.00 73.12 81 SER A N 1
ATOM 598 C CA . SER A 1 81 ? 13.107 4.899 1.632 1.00 73.12 81 SER A CA 1
ATOM 599 C C . SER A 1 81 ? 12.378 5.555 0.462 1.00 73.12 81 SER A C 1
ATOM 601 O O . SER A 1 81 ? 12.343 5.016 -0.647 1.00 73.12 81 SER A O 1
ATOM 603 N N . ILE A 1 82 ? 11.911 6.778 0.716 1.00 69.94 82 ILE A N 1
ATOM 604 C CA . ILE A 1 82 ? 11.253 7.691 -0.222 1.00 69.94 82 ILE A CA 1
ATOM 605 C C . ILE A 1 82 ? 12.028 7.858 -1.527 1.00 69.94 82 ILE A C 1
ATOM 607 O O . ILE A 1 82 ? 11.428 7.921 -2.598 1.00 69.94 82 ILE A O 1
ATOM 611 N N . SER A 1 83 ? 13.360 7.900 -1.444 1.00 71.50 83 SER A N 1
ATOM 612 C CA . SER A 1 83 ? 14.240 8.028 -2.609 1.00 71.50 83 SER A CA 1
ATOM 613 C C . SER A 1 83 ? 13.981 6.941 -3.654 1.00 71.50 83 SER A C 1
ATOM 615 O O . SER A 1 83 ? 14.011 7.226 -4.843 1.00 71.50 83 SER A O 1
ATOM 617 N N . SER A 1 84 ? 13.631 5.729 -3.211 1.00 73.06 84 SER A N 1
ATOM 618 C CA . SER A 1 84 ? 13.332 4.599 -4.098 1.00 73.06 84 SER A CA 1
ATOM 619 C C . SER A 1 84 ? 12.060 4.822 -4.925 1.00 73.06 84 SER A C 1
ATOM 621 O O . SER A 1 84 ? 11.940 4.251 -5.999 1.00 73.06 84 SER A O 1
ATOM 623 N N . PHE A 1 85 ? 11.109 5.632 -4.440 1.00 78.25 85 PHE A N 1
ATOM 624 C CA . PHE A 1 85 ? 9.858 5.922 -5.154 1.00 78.25 85 PHE A CA 1
ATOM 625 C C . PHE A 1 85 ? 9.972 7.128 -6.085 1.00 78.25 85 PHE A C 1
ATOM 627 O O . PHE A 1 85 ? 9.201 7.226 -7.028 1.00 78.25 85 PHE A O 1
ATOM 634 N N . ILE A 1 86 ? 10.908 8.050 -5.838 1.00 75.69 86 ILE A N 1
ATOM 635 C CA . ILE A 1 86 ? 11.115 9.225 -6.703 1.00 75.69 86 ILE A CA 1
ATOM 636 C C . ILE A 1 86 ? 11.618 8.807 -8.092 1.00 75.69 86 ILE A C 1
ATOM 638 O O . ILE A 1 86 ? 11.305 9.464 -9.078 1.00 75.69 86 ILE A O 1
ATOM 642 N N . GLU A 1 87 ? 12.372 7.711 -8.168 1.00 75.75 87 GLU A N 1
ATOM 643 C CA . GLU A 1 87 ? 12.906 7.160 -9.419 1.00 75.75 87 GLU A CA 1
ATOM 644 C C . GLU A 1 87 ? 11.887 6.300 -10.188 1.00 75.75 87 GLU A C 1
ATOM 646 O O . GLU A 1 87 ? 12.155 5.893 -11.315 1.00 75.75 87 GLU A O 1
ATOM 651 N N . MET A 1 88 ? 10.725 6.004 -9.595 1.00 78.31 88 MET A N 1
ATOM 652 C CA . MET A 1 88 ? 9.691 5.179 -10.219 1.00 78.31 88 MET A CA 1
ATOM 653 C C . MET A 1 88 ? 8.768 6.007 -11.114 1.00 78.31 88 MET A C 1
ATOM 655 O O . MET A 1 88 ? 8.468 7.164 -10.819 1.00 78.31 88 MET A O 1
ATOM 659 N N . SER A 1 89 ? 8.249 5.377 -12.169 1.0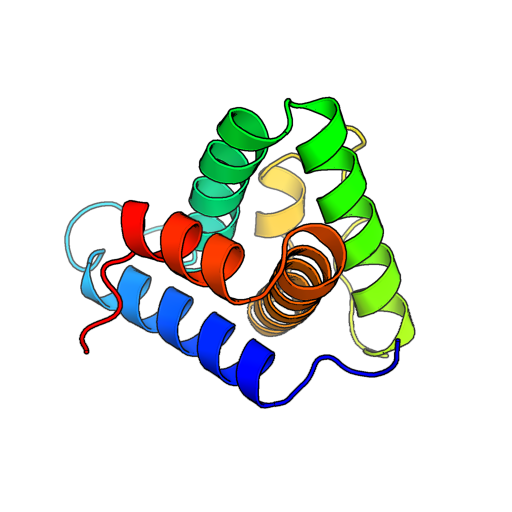0 82.44 89 SER A N 1
ATOM 660 C CA . SER A 1 89 ? 7.161 5.954 -12.957 1.00 82.44 89 SER A CA 1
ATOM 661 C C . SER A 1 89 ? 5.855 6.005 -12.152 1.00 82.44 89 SER A C 1
ATOM 663 O O . SER A 1 89 ? 5.626 5.196 -11.249 1.00 82.44 89 SER A O 1
ATOM 665 N N . ASP A 1 90 ? 4.961 6.926 -12.503 1.00 81.56 90 ASP A N 1
ATOM 666 C CA . ASP A 1 90 ? 3.635 7.065 -11.887 1.00 81.56 90 ASP A CA 1
ATOM 667 C C . ASP A 1 90 ? 2.839 5.757 -11.948 1.00 81.56 90 ASP A C 1
ATOM 669 O O . ASP A 1 90 ? 2.205 5.366 -10.969 1.00 81.56 90 ASP A O 1
ATOM 673 N N . GLU A 1 91 ? 2.926 5.045 -13.074 1.00 83.56 91 GLU A N 1
ATOM 674 C CA . GLU A 1 91 ? 2.252 3.762 -13.286 1.00 83.56 91 GLU A CA 1
ATOM 675 C C . GLU A 1 91 ? 2.803 2.659 -12.377 1.00 83.56 91 GLU A C 1
ATOM 677 O O . GLU A 1 91 ? 2.044 1.853 -11.825 1.00 83.56 91 GLU A O 1
ATOM 682 N N . ASP A 1 92 ? 4.118 2.645 -12.150 1.00 84.75 92 ASP A N 1
ATOM 683 C CA . ASP A 1 92 ? 4.742 1.709 -11.219 1.00 84.75 92 ASP A CA 1
ATOM 684 C C . ASP A 1 92 ? 4.332 2.004 -9.776 1.00 84.75 92 ASP A C 1
ATOM 686 O O . ASP A 1 92 ? 4.061 1.077 -9.006 1.00 84.75 92 ASP A O 1
ATOM 690 N N . ILE A 1 93 ? 4.238 3.285 -9.405 1.00 85.31 93 ILE A N 1
ATOM 691 C CA . ILE A 1 93 ? 3.781 3.697 -8.074 1.00 85.31 93 ILE A CA 1
ATOM 692 C C . ILE A 1 93 ? 2.300 3.351 -7.890 1.00 85.31 93 ILE A C 1
ATOM 694 O O . ILE A 1 93 ? 1.931 2.806 -6.850 1.00 85.31 93 ILE A O 1
ATOM 698 N N . LEU A 1 94 ? 1.450 3.592 -8.890 1.00 88.44 94 LEU A N 1
ATOM 699 C CA . LEU A 1 94 ? 0.034 3.218 -8.855 1.00 88.44 94 LEU A CA 1
ATOM 700 C C . LEU A 1 94 ? -0.145 1.703 -8.727 1.00 88.44 94 LEU A C 1
ATOM 702 O O . LEU A 1 94 ? -0.937 1.234 -7.905 1.00 88.44 94 LEU A O 1
ATOM 706 N N . THR A 1 95 ? 0.625 0.927 -9.490 1.00 88.75 95 THR A N 1
ATOM 707 C CA . THR A 1 95 ? 0.613 -0.538 -9.419 1.00 88.75 95 THR A CA 1
ATOM 708 C C . THR A 1 95 ? 1.077 -1.027 -8.050 1.00 88.75 95 THR A C 1
ATOM 710 O O . THR A 1 95 ? 0.458 -1.921 -7.466 1.00 88.75 95 THR A O 1
ATOM 713 N N . LEU A 1 96 ? 2.135 -0.430 -7.499 1.00 89.50 96 LEU A N 1
ATOM 714 C CA . LEU A 1 96 ? 2.609 -0.711 -6.147 1.00 89.50 96 LEU A CA 1
ATOM 715 C C . LEU A 1 96 ? 1.535 -0.392 -5.097 1.00 89.50 96 LEU A C 1
ATOM 717 O O . LEU A 1 96 ? 1.259 -1.223 -4.231 1.00 89.50 96 LEU A O 1
ATOM 721 N N . MET A 1 97 ? 0.914 0.788 -5.179 1.00 91.19 97 MET A N 1
ATOM 722 C CA . MET A 1 97 ? -0.159 1.214 -4.280 1.00 91.19 97 MET A CA 1
ATOM 723 C C . MET A 1 97 ? -1.333 0.240 -4.322 1.00 91.19 97 MET A C 1
ATOM 725 O O . MET A 1 97 ? -1.832 -0.155 -3.273 1.00 91.19 97 MET A O 1
ATOM 729 N N . ALA A 1 98 ? -1.750 -0.194 -5.511 1.00 92.62 98 ALA A N 1
ATOM 730 C CA . ALA A 1 98 ? -2.849 -1.138 -5.660 1.00 92.62 98 ALA A CA 1
ATOM 731 C C . ALA A 1 98 ? -2.553 -2.476 -4.953 1.00 92.62 98 ALA A C 1
ATOM 733 O O . ALA A 1 98 ? -3.399 -2.976 -4.209 1.00 92.62 98 ALA A O 1
ATOM 734 N N . HIS A 1 99 ? -1.337 -3.016 -5.102 1.00 93.06 99 HIS A N 1
ATOM 735 C CA . HIS A 1 99 ? -0.918 -4.222 -4.378 1.00 93.06 99 HIS A CA 1
ATOM 736 C C . HIS A 1 99 ? -0.805 -3.995 -2.866 1.00 93.06 99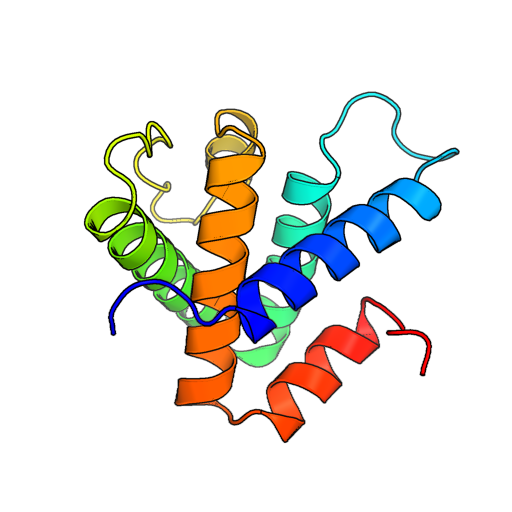 HIS A C 1
ATOM 738 O O . HIS A 1 99 ? -1.173 -4.871 -2.086 1.00 93.06 99 HIS A O 1
ATOM 744 N N . LEU A 1 100 ? -0.319 -2.830 -2.429 1.00 92.56 100 LEU A N 1
ATOM 745 C CA . LEU A 1 100 ? -0.243 -2.488 -1.009 1.00 92.56 100 LEU A CA 1
ATOM 746 C C . LEU A 1 100 ? -1.639 -2.450 -0.373 1.00 92.56 100 LEU A C 1
ATOM 748 O O . LEU A 1 100 ? -1.853 -3.053 0.676 1.00 92.56 100 LEU A O 1
ATOM 752 N N . LEU A 1 101 ? -2.602 -1.807 -1.034 1.00 92.69 101 LEU A N 1
ATOM 753 C CA . LEU A 1 101 ? -3.999 -1.741 -0.597 1.00 92.69 101 LEU A CA 1
ATOM 754 C C . LEU A 1 101 ? -4.655 -3.128 -0.561 1.00 92.69 101 LEU A C 1
ATOM 756 O O . LEU A 1 101 ? -5.415 -3.441 0.356 1.00 92.69 101 LEU A O 1
ATOM 760 N N . GLU A 1 102 ? -4.336 -3.989 -1.525 1.00 93.62 102 GLU A N 1
ATOM 761 C CA . GLU A 1 102 ? -4.807 -5.371 -1.532 1.00 93.62 102 GLU A CA 1
ATOM 762 C C . GLU A 1 102 ? -4.212 -6.197 -0.384 1.00 93.62 102 GLU A C 1
ATOM 764 O O . GLU A 1 102 ? -4.930 -6.966 0.260 1.00 93.62 102 GLU A O 1
ATOM 769 N N . LEU A 1 103 ? -2.927 -6.008 -0.069 1.00 94.06 103 LEU A N 1
ATOM 770 C CA . LEU A 1 103 ? -2.294 -6.628 1.096 1.00 94.06 103 LEU A CA 1
ATOM 771 C C . LEU A 1 103 ? -2.931 -6.142 2.397 1.00 94.06 103 LEU A C 1
ATOM 773 O O . LEU A 1 103 ? -3.230 -6.967 3.257 1.00 94.06 103 LEU A O 1
ATOM 777 N N . MET A 1 104 ? -3.204 -4.841 2.531 1.00 92.56 104 MET A N 1
ATOM 778 C CA . MET A 1 104 ? -3.941 -4.308 3.681 1.00 92.56 104 MET A CA 1
ATOM 779 C C . MET A 1 104 ? -5.315 -4.982 3.794 1.00 92.56 104 MET A C 1
ATOM 781 O O . MET A 1 104 ? -5.625 -5.585 4.820 1.00 92.56 104 MET A O 1
ATOM 785 N N . ASN A 1 105 ? -6.100 -5.015 2.713 1.00 93.19 105 ASN A N 1
ATOM 786 C CA . ASN A 1 105 ? -7.392 -5.707 2.716 1.00 93.19 105 ASN A CA 1
ATOM 787 C C . ASN A 1 105 ? -7.271 -7.184 3.112 1.00 93.19 105 ASN A C 1
ATOM 789 O O . ASN A 1 105 ? -8.149 -7.699 3.802 1.00 93.19 105 ASN A O 1
ATOM 793 N N . THR A 1 106 ? -6.201 -7.853 2.683 1.00 93.31 106 THR A N 1
ATOM 794 C CA . THR A 1 106 ? -5.960 -9.273 2.957 1.00 93.31 106 THR A CA 1
ATOM 795 C C . THR A 1 106 ? -5.586 -9.521 4.418 1.00 93.31 106 THR A C 1
ATOM 797 O O . THR A 1 106 ? -6.104 -10.453 5.025 1.00 93.31 106 THR A O 1
ATOM 800 N N . PHE A 1 107 ? -4.700 -8.707 4.996 1.00 91.62 107 PHE A N 1
ATOM 801 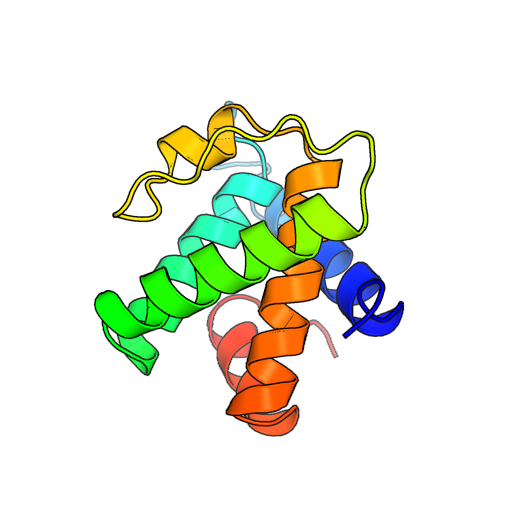C CA . PHE A 1 107 ? -4.171 -8.942 6.343 1.00 91.62 107 PHE A CA 1
ATOM 802 C C . PHE A 1 107 ? -5.033 -8.354 7.454 1.00 91.62 107 PHE A C 1
ATOM 804 O O . PHE A 1 107 ? -5.141 -8.951 8.521 1.00 91.62 107 PHE A O 1
ATOM 811 N N . ILE A 1 108 ? -5.624 -7.183 7.220 1.00 91.44 108 ILE A N 1
ATOM 812 C CA . ILE A 1 108 ? -6.343 -6.424 8.253 1.00 91.44 108 ILE A CA 1
ATOM 813 C C . ILE A 1 108 ? -7.823 -6.220 7.922 1.00 91.44 108 ILE A C 1
ATOM 815 O O . ILE A 1 108 ? -8.577 -5.671 8.724 1.00 91.44 108 ILE A O 1
ATOM 819 N N . GLY A 1 109 ? -8.261 -6.689 6.753 1.00 93.00 109 GLY A N 1
ATOM 820 C CA . GLY A 1 109 ? -9.641 -6.592 6.307 1.00 93.00 109 GLY A CA 1
ATOM 821 C C . GLY A 1 109 ? -9.975 -5.260 5.633 1.00 93.00 109 GLY A C 1
ATOM 822 O O . GLY A 1 109 ? -9.384 -4.206 5.891 1.00 93.00 109 GLY A O 1
ATOM 823 N N . LYS A 1 110 ? -10.992 -5.306 4.766 1.00 90.31 110 LYS A N 1
ATOM 824 C CA . LYS A 1 110 ? -11.472 -4.152 3.989 1.00 90.31 110 LYS A CA 1
ATOM 825 C C . LYS A 1 110 ? -11.961 -2.995 4.857 1.00 90.31 110 LYS A C 1
ATOM 827 O O . LYS A 1 110 ? -11.656 -1.845 4.563 1.00 90.31 110 LYS A O 1
ATOM 832 N N . ALA A 1 111 ? -12.723 -3.292 5.911 1.00 90.44 111 ALA A N 1
ATOM 833 C CA . ALA A 1 111 ? -13.291 -2.261 6.778 1.00 90.44 111 ALA A CA 1
ATOM 834 C C . ALA A 1 111 ? -12.189 -1.405 7.416 1.00 90.44 111 ALA A C 1
ATOM 836 O O . ALA A 1 111 ? -12.207 -0.186 7.275 1.00 90.44 111 ALA A O 1
ATOM 837 N N . LEU A 1 112 ? -11.187 -2.049 8.023 1.00 90.38 112 LEU A N 1
ATOM 838 C CA . LEU A 1 112 ? -10.095 -1.346 8.689 1.00 90.38 112 LEU A CA 1
ATOM 839 C C . LEU A 1 112 ? -9.178 -0.629 7.693 1.00 90.38 112 LEU A C 1
ATOM 841 O O . LEU A 1 112 ? -8.747 0.488 7.959 1.00 90.38 112 LEU A O 1
ATOM 845 N N . THR A 1 113 ? -8.940 -1.224 6.521 1.00 91.62 113 THR A N 1
ATOM 846 C CA . THR A 1 113 ? -8.162 -0.591 5.447 1.00 91.62 113 THR A CA 1
ATOM 847 C C . THR A 1 113 ? -8.798 0.730 5.012 1.00 91.62 113 THR A C 1
ATOM 849 O O . THR A 1 113 ? -8.116 1.751 4.951 1.00 91.62 113 THR A O 1
ATOM 852 N N . LEU A 1 114 ? -10.115 0.745 4.777 1.00 89.62 114 LEU A N 1
ATOM 853 C CA . LEU A 1 114 ? -10.837 1.967 4.416 1.00 89.62 114 LEU A CA 1
ATOM 854 C C . LEU A 1 114 ? -10.857 2.991 5.554 1.00 89.62 114 LEU A C 1
ATOM 856 O O . LEU A 1 114 ? -10.673 4.176 5.285 1.00 89.62 114 LEU A O 1
ATOM 860 N N . THR A 1 115 ? -11.034 2.556 6.807 1.00 90.00 115 THR A N 1
ATOM 861 C CA . THR A 1 115 ? -10.968 3.451 7.972 1.00 90.00 115 THR A CA 1
ATOM 862 C C . THR A 1 115 ? -9.614 4.145 8.050 1.00 90.00 115 THR A C 1
ATOM 864 O O . THR A 1 115 ? -9.574 5.371 8.077 1.00 90.00 115 THR A O 1
ATOM 867 N N . LEU A 1 116 ? -8.516 3.390 7.994 1.00 88.88 116 LEU A N 1
ATOM 868 C CA . LEU A 1 116 ? -7.168 3.948 8.055 1.00 88.88 116 LEU A CA 1
ATOM 869 C C . LEU A 1 116 ? -6.919 4.945 6.917 1.00 88.88 116 LEU A C 1
ATOM 871 O O . LEU A 1 116 ? -6.483 6.066 7.159 1.00 88.88 116 LEU A O 1
ATOM 875 N N . ILE A 1 117 ? -7.246 4.576 5.675 1.00 88.94 117 ILE A N 1
ATOM 876 C CA . ILE A 1 117 ? -7.085 5.473 4.521 1.00 88.94 117 ILE A CA 1
ATOM 877 C C . ILE A 1 117 ? -7.898 6.755 4.715 1.00 88.94 117 ILE A C 1
ATOM 879 O O . ILE A 1 117 ? -7.394 7.841 4.426 1.00 88.94 117 ILE A O 1
ATOM 883 N N . SER A 1 118 ? -9.119 6.641 5.246 1.00 86.50 118 SER A N 1
ATOM 884 C CA . SER A 1 118 ? -9.999 7.786 5.482 1.00 86.50 118 SER A CA 1
ATOM 885 C C . SER A 1 118 ? -9.462 8.789 6.507 1.00 86.50 118 SER A C 1
ATOM 887 O O . SER A 1 118 ? -9.787 9.971 6.408 1.00 86.50 118 SER A O 1
ATOM 889 N N . GLU A 1 119 ? -8.596 8.361 7.437 1.00 83.12 119 GLU A N 1
ATOM 890 C CA . GLU A 1 119 ? -7.942 9.261 8.401 1.00 83.12 119 GLU A CA 1
ATOM 891 C C . GLU A 1 119 ? -7.000 10.264 7.720 1.00 83.12 119 GLU A C 1
ATOM 893 O O . GLU A 1 119 ? -6.817 11.380 8.202 1.00 83.12 119 GLU A O 1
ATOM 898 N N . VAL A 1 120 ? -6.403 9.877 6.592 1.00 78.44 120 VAL A N 1
ATOM 899 C CA . VAL A 1 120 ? -5.424 10.690 5.850 1.00 78.44 120 VAL A CA 1
ATOM 900 C C . VAL A 1 120 ? -6.075 11.346 4.630 1.00 78.44 120 VAL A C 1
ATOM 902 O O . VAL A 1 120 ? -5.818 12.505 4.284 1.00 78.44 120 VAL A O 1
ATOM 905 N N . TYR A 1 121 ? -6.962 10.604 3.980 1.00 77.88 121 TYR A N 1
ATOM 906 C CA . TYR A 1 121 ? -7.684 11.009 2.794 1.00 77.88 121 TYR A CA 1
ATOM 907 C C . TYR A 1 121 ? -9.172 10.845 3.054 1.00 77.88 121 TYR A C 1
ATOM 909 O O . TYR A 1 121 ? -9.670 9.743 2.851 1.00 77.88 121 TYR A O 1
ATOM 917 N N . PRO A 1 122 ? -9.916 11.905 3.433 1.00 65.69 122 PRO A N 1
ATOM 918 C CA . PRO A 1 122 ? -11.366 11.863 3.348 1.00 65.69 122 PRO A CA 1
ATOM 919 C C . PRO A 1 122 ? -11.735 11.451 1.924 1.00 65.69 122 PRO A C 1
ATOM 921 O O . PRO A 1 122 ? -11.521 12.197 0.967 1.00 65.69 122 PRO A O 1
ATOM 924 N N . LEU A 1 123 ? -12.171 10.201 1.786 1.00 60.22 123 LEU A N 1
ATOM 925 C CA . LEU A 1 123 ? -12.789 9.699 0.579 1.00 60.22 123 LEU A CA 1
ATOM 926 C C . LEU A 1 123 ? -14.160 10.361 0.593 1.00 60.22 123 LEU A C 1
ATOM 928 O O . LEU A 1 123 ? -14.981 10.011 1.443 1.00 60.22 123 LEU A O 1
ATOM 932 N N . ASP A 1 124 ? -14.376 11.359 -0.265 1.00 52.69 124 ASP A N 1
ATOM 933 C CA . ASP A 1 124 ? -15.720 11.904 -0.445 1.00 52.69 124 ASP A CA 1
ATOM 934 C C . ASP A 1 124 ? -16.667 10.724 -0.718 1.00 52.69 124 ASP A C 1
ATOM 936 O O . ASP A 1 124 ? -16.377 9.861 -1.563 1.00 52.69 124 ASP A O 1
ATOM 940 N N . LYS A 1 125 ? -17.706 10.643 0.122 1.00 40.59 125 LYS A N 1
ATOM 941 C CA . LYS A 1 125 ? -18.754 9.622 0.077 1.00 40.59 125 LYS A CA 1
ATOM 942 C C . LYS A 1 125 ? -19.532 9.700 -1.226 1.00 40.59 125 LYS A C 1
ATOM 944 O O . LYS A 1 125 ? -19.847 10.834 -1.643 1.00 40.59 125 LYS A O 1
#

pLDDT: mean 81.27, std 12.64, range [40.59, 94.06]

Sequence (125 aa):
MGEPSVAMKELAQRLVAGEERRDSKANPGKNAAVRVIEKLQVLLTRFSGSEGCSALLRRAVALSRIHTSSFEGPALSPDASISSFIEMSDEDILTLMAHLLELMNTFIGKALTLTLISEVYPLDK

Foldseek 3Di:
DAQFDPVLLVVLVLQLVLQVVVVPPPDVPARSLLVSLVVVLVLQCVVPNQQRSLVLLQVLLVRLVVHDPPFPQPNQDSSSDSVSCRPGDPVSSSSSSSSSLVVCCVPVNDVVSVVSSCVVGVPPD

Radius of gyration: 13.47 Å; chains: 1; bounding box: 35×39×31 Å